Protein AF-A0A9X9F2S9-F1 (afdb_monomer_lite)

Organism: Bacillus cereus (NCBI:txid1396)

pLDDT: mean 92.27, std 9.27, range [51.81, 98.56]

Foldseek 3Di:
DPADQKDFDWADADPPDDLVRLVQVVCVVCCVSLQHDDGSCQQKDFDDWDADPVVQKIKTWIFTDDPNDTPPQQIKIFIAHPNSTTRMIHGHRDHPVVPDPPPDDD

Secondary structure (DSSP, 8-state):
----SEEEEEEPPPTT--HHHHHHHHHHHTHHHHT--S-HHHHEEEEEEEEETTTTEEEEEEEEEETTEEEEEEEEEEEE-TT--EEEEEE-----GGGS------

Radius of gyration: 13.7 Å; chains: 1; bounding box: 34×27×40 Å

InterPro domains:
  IPR011096 FTP domain [PF07504] (43-92)
  IPR050728 Extracellular Zinc Metalloprotease M4 [PTHR33794] (2-101)

Sequence (106 aa):
FQTPSYIGEEWKAPEGLDKKETVFEYLKSKKDMFKLAGNMEKHFEIVKEEKDTEAERTHVKLIEKYNGIPVYGSDQTVALDKNNNVKAFFGKVIPNLENKNIPSTA

Structure (mmCIF, N/CA/C/O backbone):
data_AF-A0A9X9F2S9-F1
#
_entry.id   AF-A0A9X9F2S9-F1
#
loop_
_atom_site.group_PDB
_atom_site.id
_atom_site.type_symbol
_atom_site.label_atom_id
_atom_site.label_alt_id
_atom_site.label_comp_id
_atom_site.label_asym_id
_atom_site.label_entity_id
_atom_site.label_seq_id
_atom_site.pdbx_PDB_ins_code
_atom_site.Cartn_x
_atom_site.Cartn_y
_atom_site.Cartn_z
_atom_site.occupancy
_atom_site.B_iso_or_equiv
_atom_site.auth_seq_id
_atom_site.auth_comp_id
_atom_site.auth_asym_id
_atom_site.auth_atom_id
_atom_site.pdbx_PDB_model_num
ATOM 1 N N . PHE A 1 1 ? -4.394 -13.255 14.840 1.00 59.22 1 PHE A N 1
ATOM 2 C CA . PHE A 1 1 ? -4.968 -12.812 13.552 1.00 59.22 1 PHE A CA 1
ATOM 3 C C . PHE A 1 1 ? -4.158 -13.461 12.441 1.00 59.22 1 PHE A C 1
ATOM 5 O O . PHE A 1 1 ? -2.964 -13.210 12.394 1.00 59.22 1 PHE A O 1
ATOM 12 N N . GLN A 1 2 ? -4.755 -14.358 11.652 1.00 76.88 2 GLN A N 1
ATOM 13 C CA . GLN A 1 2 ? -4.078 -15.078 10.562 1.00 76.88 2 GLN A CA 1
ATOM 14 C C . GLN A 1 2 ? -4.298 -14.337 9.233 1.00 76.88 2 GLN A C 1
ATOM 16 O O . GLN A 1 2 ? -5.028 -14.810 8.370 1.00 76.88 2 GLN A O 1
ATOM 21 N N . THR A 1 3 ? -3.752 -13.129 9.111 1.00 88.81 3 THR A N 1
ATOM 22 C CA . THR A 1 3 ? -3.589 -12.450 7.816 1.00 88.81 3 THR A CA 1
ATOM 23 C C . THR A 1 3 ? -2.146 -12.669 7.357 1.00 88.81 3 THR A C 1
ATOM 25 O O . THR A 1 3 ? -1.252 -12.724 8.211 1.00 88.81 3 THR A O 1
ATOM 28 N N . PRO A 1 4 ? -1.888 -12.857 6.053 1.00 91.62 4 PRO A N 1
ATOM 29 C CA . PRO A 1 4 ? -0.524 -13.029 5.575 1.00 91.62 4 PRO A CA 1
ATOM 30 C C . PRO A 1 4 ? 0.278 -11.747 5.813 1.00 91.62 4 PRO A C 1
ATOM 32 O O . PRO A 1 4 ? -0.226 -10.646 5.601 1.00 91.62 4 PRO A O 1
ATOM 35 N N . SER A 1 5 ? 1.527 -11.900 6.257 1.00 94.06 5 SER A N 1
ATOM 36 C CA . SER A 1 5 ? 2.469 -10.785 6.423 1.00 94.06 5 SER A CA 1
ATOM 37 C C . SER A 1 5 ? 3.384 -10.577 5.213 1.00 94.06 5 SER A C 1
ATOM 39 O O . SER A 1 5 ? 4.200 -9.657 5.186 1.00 94.06 5 SER A O 1
ATOM 41 N N . TYR A 1 6 ? 3.302 -11.490 4.248 1.00 96.31 6 TYR A N 1
ATOM 42 C CA . TYR A 1 6 ? 4.034 -11.462 2.996 1.00 96.31 6 TYR A CA 1
ATOM 43 C C . TYR A 1 6 ? 3.199 -12.144 1.917 1.00 96.31 6 TYR A C 1
ATOM 45 O O . TYR A 1 6 ? 2.651 -13.224 2.146 1.00 96.31 6 TYR A O 1
ATOM 53 N N . ILE A 1 7 ? 3.123 -11.518 0.748 1.00 97.56 7 ILE A N 1
ATOM 54 C CA . ILE A 1 7 ? 2.543 -12.099 -0.460 1.00 97.56 7 ILE A CA 1
ATOM 55 C C . ILE A 1 7 ? 3.498 -11.773 -1.602 1.00 97.56 7 ILE A C 1
ATOM 57 O O . ILE A 1 7 ? 3.698 -10.603 -1.914 1.00 97.56 7 ILE A O 1
ATOM 61 N N . GLY A 1 8 ? 4.100 -12.792 -2.211 1.00 96.69 8 GLY A N 1
ATOM 62 C CA . GLY A 1 8 ? 4.779 -12.659 -3.498 1.00 96.69 8 GLY A CA 1
ATOM 63 C C . GLY A 1 8 ? 3.808 -13.051 -4.603 1.00 96.69 8 GLY A C 1
ATOM 64 O O . GLY A 1 8 ? 3.295 -14.168 -4.589 1.00 96.69 8 GLY A O 1
ATOM 65 N N . GLU A 1 9 ? 3.521 -12.147 -5.534 1.00 94.69 9 GLU A N 1
ATOM 66 C CA . GLU A 1 9 ? 2.586 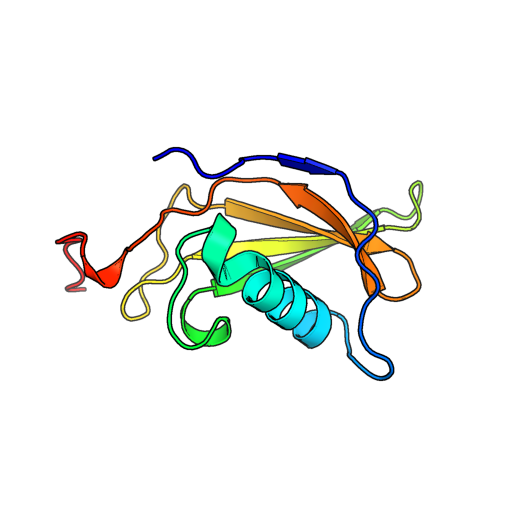-12.412 -6.631 1.00 94.69 9 GLU A CA 1
ATOM 67 C C . GLU A 1 9 ? 2.873 -11.522 -7.842 1.00 94.69 9 GLU A C 1
ATOM 69 O O . GLU A 1 9 ? 3.778 -10.698 -7.825 1.00 94.69 9 GLU A O 1
ATOM 74 N N . GLU A 1 10 ? 2.100 -11.686 -8.910 1.00 95.31 10 GLU A N 1
ATOM 75 C CA . GLU A 1 10 ? 2.057 -10.732 -10.012 1.00 95.31 10 GLU A CA 1
ATOM 76 C C . GLU A 1 10 ? 0.607 -10.339 -10.259 1.00 95.31 10 GLU A C 1
ATOM 78 O O . GLU A 1 10 ? -0.106 -10.953 -11.052 1.00 95.31 10 GLU A O 1
ATOM 83 N N . TRP A 1 11 ? 0.159 -9.318 -9.536 1.00 98.25 11 TRP A N 1
ATOM 84 C CA . TRP A 1 11 ? -1.172 -8.762 -9.713 1.00 98.25 11 TRP A CA 1
ATOM 85 C C . TRP A 1 11 ? -1.112 -7.618 -10.721 1.00 98.25 11 TRP A C 1
ATOM 87 O O . TRP A 1 11 ? -0.384 -6.639 -10.534 1.00 98.25 11 TRP A O 1
ATOM 97 N N . LYS A 1 12 ? -1.853 -7.774 -11.821 1.00 98.12 12 LYS A N 1
ATOM 98 C CA . LYS A 1 12 ? -1.899 -6.798 -12.909 1.00 98.12 12 LYS A CA 1
ATOM 99 C C . LYS A 1 12 ? -2.814 -5.642 -12.539 1.00 98.12 12 LYS A C 1
ATOM 101 O O . LYS A 1 12 ? -3.985 -5.861 -12.235 1.00 98.12 12 LYS A O 1
ATOM 106 N N . ALA A 1 13 ? -2.266 -4.433 -12.586 1.00 97.12 13 ALA A N 1
ATOM 107 C CA . ALA A 1 13 ? -3.046 -3.232 -12.356 1.00 97.12 13 ALA A CA 1
ATOM 108 C C . ALA A 1 13 ? -4.039 -3.018 -13.513 1.00 97.12 13 ALA A C 1
ATOM 110 O O . ALA A 1 13 ? -3.684 -3.271 -14.670 1.00 97.12 13 ALA A O 1
ATOM 111 N N . PRO A 1 14 ? -5.268 -2.550 -13.234 1.00 96.94 14 PRO A N 1
ATOM 112 C CA . PRO A 1 14 ? -6.139 -2.003 -14.265 1.00 96.94 14 PRO A CA 1
ATOM 113 C C . PRO A 1 14 ? -5.442 -0.883 -15.051 1.00 96.94 14 PRO A C 1
ATOM 115 O O . PRO A 1 14 ? -4.645 -0.123 -14.498 1.00 96.94 14 PRO A O 1
ATOM 118 N N . GLU A 1 15 ? -5.748 -0.773 -16.343 1.00 95.06 15 GLU A N 1
ATOM 119 C CA . GLU A 1 1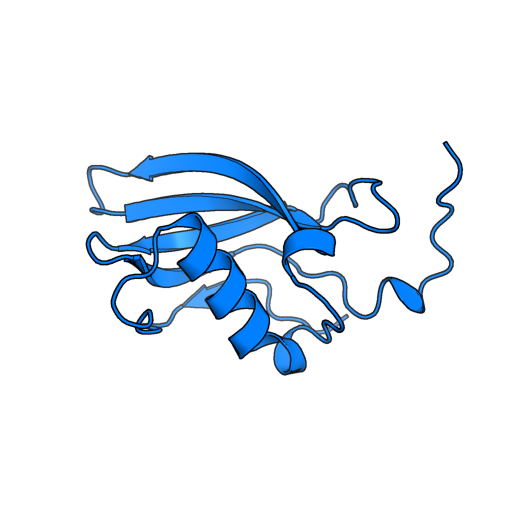5 ? -5.152 0.256 -17.195 1.00 95.06 15 GLU A CA 1
ATOM 120 C C . GLU A 1 15 ? -5.538 1.670 -16.740 1.00 95.06 15 GLU A C 1
ATOM 122 O O . GLU A 1 15 ? -6.669 1.925 -16.328 1.00 95.06 15 GLU A O 1
ATOM 127 N N . GLY A 1 16 ? -4.588 2.603 -16.851 1.00 94.44 16 GLY A N 1
ATOM 128 C CA . GLY A 1 16 ? -4.808 4.023 -16.574 1.00 94.44 16 GLY A CA 1
ATOM 129 C C . GLY A 1 16 ? -4.682 4.442 -15.108 1.00 94.44 16 GLY A C 1
ATOM 130 O O . GLY A 1 16 ? -4.725 5.641 -14.852 1.00 94.44 16 GLY A O 1
ATOM 131 N N . LEU A 1 17 ? -4.483 3.507 -14.171 1.00 97.06 17 LEU A N 1
ATOM 132 C CA . LEU A 1 17 ? -4.287 3.845 -12.759 1.00 97.06 17 LEU A CA 1
ATOM 133 C C . LEU A 1 17 ? -2.879 4.376 -12.477 1.00 97.06 17 LEU A C 1
ATOM 135 O O . LEU A 1 17 ? -1.866 3.803 -12.904 1.00 97.06 17 LEU A O 1
ATOM 139 N N . ASP A 1 18 ? -2.805 5.431 -11.671 1.00 96.25 18 ASP A N 1
ATOM 140 C CA . ASP A 1 18 ? -1.549 5.867 -11.075 1.00 96.25 18 ASP A CA 1
ATOM 141 C C . ASP A 1 18 ? -1.087 4.911 -9.953 1.00 96.25 18 ASP A C 1
ATOM 143 O O . ASP A 1 18 ? -1.753 3.932 -9.601 1.00 96.25 18 ASP A O 1
ATOM 147 N N . LYS A 1 19 ? 0.097 5.167 -9.381 1.00 95.88 19 LYS A N 1
ATOM 148 C CA . LYS A 1 19 ? 0.668 4.328 -8.311 1.00 95.88 19 LYS A CA 1
ATOM 149 C C . LYS A 1 19 ? -0.214 4.266 -7.064 1.00 95.88 19 LYS A C 1
ATOM 151 O O . LYS A 1 19 ? -0.348 3.199 -6.466 1.00 95.88 19 LYS A O 1
ATOM 156 N N . LYS A 1 20 ? -0.782 5.398 -6.649 1.00 97.25 20 LYS A N 1
ATOM 157 C CA . LYS A 1 20 ? -1.622 5.499 -5.454 1.00 97.25 20 LYS A CA 1
ATOM 158 C C . LYS A 1 20 ? -2.912 4.715 -5.676 1.00 97.25 20 LYS A C 1
ATOM 160 O O . LYS A 1 20 ? -3.265 3.874 -4.850 1.00 97.25 20 LYS A O 1
ATOM 165 N N . GLU A 1 21 ? -3.581 4.957 -6.796 1.00 97.81 21 GLU A N 1
ATOM 166 C CA . GLU A 1 21 ? -4.815 4.272 -7.191 1.00 97.81 21 GLU A CA 1
ATOM 167 C C . GLU A 1 21 ? -4.598 2.762 -7.300 1.00 97.81 21 GLU A C 1
ATOM 169 O O . GLU A 1 21 ? -5.364 1.980 -6.739 1.00 97.81 21 GLU A O 1
ATOM 174 N N . THR A 1 22 ? -3.499 2.351 -7.933 1.00 98.19 22 THR A N 1
ATOM 175 C CA . THR A 1 22 ? -3.072 0.950 -8.031 1.00 98.19 22 THR A CA 1
ATOM 176 C C . THR A 1 22 ? -2.973 0.289 -6.658 1.00 98.19 22 THR A C 1
ATOM 178 O O . THR A 1 22 ? -3.494 -0.808 -6.459 1.00 98.19 22 THR A O 1
ATOM 181 N N . VAL A 1 23 ? -2.298 0.931 -5.700 1.00 98.25 23 VAL A N 1
ATOM 182 C CA . VAL A 1 23 ? -2.096 0.375 -4.355 1.00 98.25 23 VAL A CA 1
ATOM 183 C C . VAL A 1 23 ? -3.427 0.187 -3.631 1.00 98.25 23 VAL A C 1
ATOM 185 O O . VAL A 1 23 ? -3.661 -0.873 -3.045 1.00 98.25 23 VAL A O 1
ATOM 188 N N . PHE A 1 24 ? -4.321 1.174 -3.690 1.00 98.12 24 PHE A N 1
ATOM 189 C CA . PHE A 1 24 ? -5.631 1.060 -3.051 1.00 98.12 24 PHE A CA 1
ATOM 190 C C . PHE A 1 24 ? -6.535 0.034 -3.738 1.00 98.12 24 PHE A C 1
ATOM 192 O O . PHE A 1 24 ? -7.221 -0.722 -3.043 1.00 98.12 24 PHE A O 1
ATOM 199 N N . GLU A 1 25 ? -6.512 -0.057 -5.068 1.00 98.12 25 GLU A N 1
ATOM 200 C CA . GLU A 1 25 ? -7.285 -1.067 -5.797 1.00 98.12 25 GLU A CA 1
ATOM 201 C C . GLU A 1 25 ? -6.743 -2.481 -5.535 1.00 98.12 25 GLU A C 1
ATOM 203 O O . GLU A 1 25 ? -7.525 -3.414 -5.339 1.00 98.12 25 GLU A O 1
ATOM 208 N N . TYR A 1 26 ? -5.423 -2.644 -5.404 1.00 98.12 26 TYR A N 1
ATOM 209 C CA . TYR A 1 26 ? -4.820 -3.898 -4.954 1.00 98.12 26 TYR A CA 1
ATOM 210 C C . TYR A 1 26 ? -5.322 -4.296 -3.562 1.00 98.12 26 TYR A C 1
ATOM 212 O O . TYR A 1 26 ? -5.841 -5.401 -3.395 1.00 98.12 26 TYR A O 1
ATOM 220 N N . LEU A 1 27 ? -5.241 -3.402 -2.571 1.00 97.56 27 LEU A N 1
ATOM 221 C CA . LEU A 1 27 ? -5.709 -3.673 -1.203 1.00 97.56 27 LEU A CA 1
ATOM 222 C C . LEU A 1 27 ? -7.197 -4.042 -1.172 1.00 97.56 27 LEU A C 1
ATOM 224 O O . LEU A 1 27 ? -7.593 -5.002 -0.508 1.00 97.56 27 LEU A O 1
ATOM 228 N N . LYS A 1 28 ? -8.014 -3.343 -1.964 1.00 97.50 28 LYS A N 1
ATOM 229 C CA . LYS A 1 28 ? -9.439 -3.637 -2.145 1.00 97.50 28 LYS A CA 1
ATOM 230 C C . LYS A 1 28 ? -9.669 -5.009 -2.779 1.00 97.50 28 LYS A C 1
ATOM 232 O O . LYS A 1 28 ? -10.565 -5.727 -2.341 1.00 97.50 28 LYS A O 1
ATOM 237 N N . SER A 1 29 ? -8.855 -5.409 -3.757 1.00 97.12 29 SER A N 1
ATOM 238 C CA . SER A 1 29 ? -8.924 -6.750 -4.360 1.00 97.12 29 SER A CA 1
ATOM 239 C C . SER A 1 29 ? -8.609 -7.868 -3.356 1.00 97.12 29 SER A C 1
ATOM 241 O O . SER A 1 29 ? -9.088 -8.990 -3.502 1.00 97.12 29 SER A O 1
ATOM 243 N N . LYS A 1 30 ? -7.843 -7.557 -2.301 1.00 96.56 30 LYS A N 1
ATOM 244 C CA . LYS A 1 30 ? -7.483 -8.471 -1.207 1.00 96.56 30 LYS A CA 1
ATOM 245 C C . LYS A 1 30 ? -8.348 -8.296 0.043 1.00 96.56 30 LYS A C 1
ATOM 247 O O . LYS A 1 30 ? -8.049 -8.905 1.070 1.00 96.56 30 LYS A O 1
ATOM 252 N N . LYS A 1 31 ? -9.425 -7.504 -0.017 1.00 95.19 31 LYS A N 1
ATOM 253 C CA . LYS A 1 31 ? -10.243 -7.151 1.156 1.00 95.19 31 LYS A CA 1
ATOM 254 C C . LYS A 1 31 ? -10.709 -8.369 1.958 1.00 95.19 31 LYS A C 1
ATOM 256 O O . LYS A 1 31 ? -10.634 -8.344 3.178 1.00 95.19 31 LYS A O 1
ATOM 261 N N . ASP A 1 32 ? -11.106 -9.455 1.294 1.00 94.38 32 ASP A N 1
ATOM 262 C CA . ASP A 1 32 ? -11.624 -10.646 1.975 1.00 94.38 32 ASP A CA 1
ATOM 263 C C . ASP A 1 32 ? -10.493 -11.410 2.679 1.00 94.38 32 ASP A C 1
ATOM 265 O O .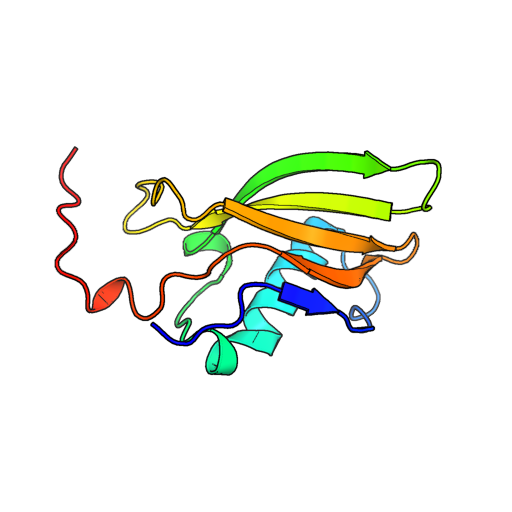 ASP A 1 32 ? -10.647 -11.872 3.810 1.00 94.38 32 ASP A O 1
ATOM 269 N N . MET A 1 33 ? -9.314 -11.465 2.049 1.00 94.75 33 MET A N 1
ATOM 270 C CA . MET A 1 33 ? -8.105 -12.065 2.618 1.00 94.75 33 MET A CA 1
ATOM 271 C C . MET A 1 33 ? -7.637 -11.309 3.866 1.00 94.75 33 MET A C 1
ATOM 273 O O . MET A 1 33 ? -7.261 -11.921 4.868 1.00 94.75 33 MET A O 1
ATOM 277 N N . PHE A 1 34 ? -7.680 -9.979 3.819 1.00 94.56 34 PHE A N 1
ATOM 278 C CA . PHE A 1 34 ? -7.265 -9.121 4.925 1.00 94.56 34 PHE A CA 1
ATOM 279 C C . PHE A 1 34 ? -8.379 -8.797 5.922 1.00 94.56 34 PHE A C 1
ATOM 281 O O . PHE A 1 34 ? -8.099 -8.221 6.971 1.00 94.56 34 PHE A O 1
ATOM 288 N N . LYS A 1 35 ? -9.617 -9.215 5.636 1.00 93.06 35 LYS A N 1
ATOM 289 C CA . LYS A 1 35 ? -10.823 -8.884 6.409 1.00 93.06 35 LYS A CA 1
ATOM 290 C C . LYS A 1 35 ? -10.965 -7.371 6.600 1.00 93.06 35 LYS A C 1
ATOM 292 O O . LYS A 1 35 ? -11.101 -6.868 7.714 1.00 93.06 35 LYS A O 1
ATOM 297 N N . LEU A 1 36 ? -10.865 -6.664 5.482 1.00 91.44 36 LEU A N 1
ATOM 298 C CA . LEU A 1 36 ? -11.066 -5.228 5.371 1.00 91.44 36 LEU A CA 1
ATOM 299 C C . LEU A 1 36 ? -12.492 -4.959 4.889 1.00 91.44 36 LEU A C 1
ATOM 301 O O . LEU A 1 36 ? -13.002 -5.646 4.003 1.00 91.44 36 LEU A O 1
ATOM 305 N N . ALA A 1 37 ? -13.115 -3.924 5.439 1.00 89.06 37 ALA A N 1
ATOM 306 C CA . ALA A 1 37 ? -14.412 -3.424 5.003 1.00 89.06 37 ALA A CA 1
ATOM 307 C C . ALA A 1 37 ? -14.285 -1.964 4.542 1.00 89.06 37 ALA A C 1
ATOM 309 O O . ALA A 1 37 ? -13.260 -1.325 4.742 1.00 89.06 37 ALA A O 1
ATOM 310 N N . GLY A 1 38 ? -15.323 -1.422 3.905 1.00 89.19 38 GLY A N 1
ATOM 311 C CA . GLY A 1 38 ? -15.380 0.007 3.588 1.00 89.19 38 GLY A CA 1
ATOM 312 C C . GLY A 1 38 ? -14.362 0.489 2.544 1.00 89.19 38 GLY A C 1
ATOM 313 O O . GLY A 1 38 ? -14.058 -0.204 1.574 1.00 89.19 38 GLY A O 1
ATOM 314 N N . ASN A 1 39 ? -13.906 1.736 2.704 1.00 91.88 39 ASN A N 1
ATOM 315 C CA . ASN A 1 39 ? -13.054 2.440 1.740 1.00 91.88 39 ASN A CA 1
ATOM 316 C C . ASN A 1 39 ? -11.573 2.345 2.144 1.00 91.88 39 ASN A C 1
ATOM 318 O O . ASN A 1 39 ? -11.194 2.851 3.200 1.00 91.88 39 ASN A O 1
ATOM 322 N N . MET A 1 40 ? -10.734 1.774 1.274 1.00 94.50 40 MET A N 1
ATOM 323 C CA . MET A 1 40 ? -9.304 1.574 1.536 1.00 94.50 40 MET A CA 1
ATOM 324 C C . MET A 1 40 ? -8.546 2.880 1.815 1.00 94.50 40 MET A C 1
ATOM 326 O O . MET A 1 40 ? -7.651 2.881 2.651 1.00 94.50 40 MET A O 1
ATOM 330 N N . GLU A 1 41 ? -8.940 4.008 1.220 1.00 93.50 41 GLU A N 1
ATOM 331 C CA . GLU A 1 41 ? -8.322 5.321 1.480 1.00 93.50 41 GLU A CA 1
ATOM 332 C C . GLU A 1 41 ? -8.623 5.868 2.882 1.00 93.50 41 GLU A C 1
ATOM 334 O O . GLU A 1 41 ? -7.904 6.723 3.397 1.00 93.50 41 GLU A O 1
ATOM 339 N N . LYS A 1 42 ? -9.694 5.385 3.522 1.00 92.00 42 LYS A N 1
ATOM 340 C CA . LYS A 1 42 ? -9.973 5.682 4.934 1.00 92.00 42 LYS A CA 1
ATOM 341 C C . LYS A 1 42 ? -9.228 4.733 5.869 1.00 92.00 42 LYS A C 1
ATOM 343 O O . LYS A 1 42 ? -8.897 5.132 6.981 1.00 92.00 42 LYS A O 1
ATOM 348 N N . HIS A 1 43 ? -8.988 3.503 5.414 1.00 92.94 43 HIS A N 1
ATOM 349 C CA . HIS A 1 43 ? -8.320 2.451 6.178 1.00 92.94 43 HIS A CA 1
ATOM 350 C C . HIS A 1 43 ? -6.801 2.541 6.150 1.00 92.94 43 HIS A C 1
ATOM 352 O O . HIS A 1 43 ? -6.176 2.080 7.094 1.00 92.94 43 HIS A O 1
ATOM 358 N N . PHE A 1 44 ? -6.205 3.113 5.109 1.00 95.81 44 PHE A N 1
ATOM 359 C CA . PHE A 1 44 ? -4.757 3.192 4.973 1.00 95.81 44 PHE A CA 1
ATOM 360 C C . PHE A 1 44 ? -4.318 4.601 4.609 1.00 95.81 44 PHE A C 1
ATOM 362 O O . PHE A 1 44 ? -5.000 5.335 3.895 1.00 95.81 44 PHE A O 1
ATOM 369 N N . GLU A 1 45 ? -3.136 4.966 5.080 1.00 96.25 45 GLU A N 1
ATOM 370 C CA . GLU A 1 45 ? -2.415 6.154 4.649 1.00 96.25 45 GLU A CA 1
ATOM 371 C C . GLU A 1 45 ? -1.120 5.750 3.971 1.00 96.25 45 GLU A C 1
ATOM 373 O O . GLU A 1 45 ? -0.377 4.940 4.516 1.00 96.25 45 GLU A O 1
ATOM 378 N N . ILE A 1 46 ? -0.830 6.338 2.810 1.00 97.44 46 ILE A N 1
ATOM 379 C CA . ILE A 1 46 ? 0.501 6.242 2.211 1.00 97.44 46 ILE A CA 1
ATOM 380 C C . ILE A 1 46 ? 1.410 7.216 2.953 1.00 97.44 46 ILE A C 1
ATOM 382 O O . ILE A 1 46 ? 1.170 8.420 2.937 1.00 97.44 46 ILE A O 1
ATOM 386 N N . VAL A 1 47 ? 2.462 6.692 3.578 1.00 97.12 47 VAL A N 1
ATOM 387 C CA . VAL A 1 47 ? 3.392 7.480 4.404 1.00 97.12 47 VAL A CA 1
ATOM 388 C C . VAL A 1 47 ? 4.721 7.748 3.709 1.00 97.12 47 VAL A C 1
ATOM 390 O O . VAL A 1 47 ? 5.424 8.695 4.057 1.00 97.12 47 VAL A O 1
ATOM 393 N N . LYS A 1 48 ? 5.101 6.913 2.736 1.00 97.38 48 LYS A N 1
ATOM 394 C CA . LYS A 1 48 ? 6.357 7.068 1.995 1.00 97.38 48 LYS A CA 1
ATOM 395 C C . LYS A 1 48 ? 6.311 6.323 0.669 1.00 97.38 48 LYS A C 1
ATOM 397 O O . LYS A 1 48 ? 5.770 5.225 0.591 1.00 97.38 48 LYS A O 1
ATOM 402 N N . GLU A 1 49 ? 6.989 6.869 -0.330 1.00 97.75 49 GLU A N 1
ATOM 403 C CA . GLU A 1 49 ? 7.389 6.134 -1.527 1.00 97.75 49 GLU A CA 1
ATOM 404 C C . GLU A 1 49 ? 8.915 6.050 -1.599 1.00 97.75 49 GLU A C 1
ATOM 406 O O . GLU A 1 49 ? 9.619 7.013 -1.292 1.00 97.75 49 GLU A O 1
ATOM 411 N N . GLU A 1 50 ? 9.435 4.893 -1.991 1.00 97.81 50 GLU A N 1
ATOM 412 C CA . GLU A 1 50 ? 10.868 4.646 -2.116 1.00 97.81 50 GLU A CA 1
ATOM 413 C C . GLU A 1 50 ? 11.145 3.890 -3.414 1.00 97.81 50 GLU A C 1
ATOM 415 O O . GLU A 1 50 ? 10.573 2.831 -3.664 1.00 97.81 50 GLU A O 1
ATOM 420 N N . LYS A 1 51 ? 11.991 4.458 -4.273 1.00 97.31 51 LYS A N 1
ATOM 421 C CA . LYS A 1 51 ? 12.349 3.844 -5.551 1.00 97.31 51 LYS A CA 1
ATOM 422 C C . LYS A 1 51 ? 13.577 2.961 -5.362 1.00 97.31 51 LYS A C 1
ATOM 424 O O . LYS A 1 51 ? 14.615 3.452 -4.931 1.00 97.31 51 LYS A O 1
ATOM 429 N N . ASP A 1 52 ? 13.458 1.700 -5.750 1.00 95.38 52 ASP A N 1
ATOM 430 C CA . ASP A 1 52 ? 14.577 0.777 -5.898 1.00 95.38 52 ASP A CA 1
ATOM 431 C C . ASP A 1 52 ? 14.946 0.726 -7.384 1.00 95.38 52 ASP A C 1
ATOM 433 O O . ASP A 1 52 ? 14.261 0.119 -8.214 1.00 95.38 52 ASP A O 1
ATOM 437 N N . THR A 1 53 ? 16.002 1.455 -7.740 1.00 94.81 53 THR A N 1
ATOM 438 C CA . THR A 1 53 ? 16.476 1.537 -9.124 1.00 94.81 53 THR A CA 1
ATOM 439 C C . THR A 1 53 ? 17.142 0.255 -9.599 1.00 94.81 53 THR A C 1
ATOM 441 O O . THR A 1 53 ? 17.142 0.015 -10.801 1.00 94.81 53 THR A O 1
ATOM 444 N N . GLU A 1 54 ? 17.699 -0.550 -8.694 1.00 95.31 54 GLU A N 1
ATOM 445 C CA . GLU A 1 54 ? 18.393 -1.792 -9.043 1.00 95.31 54 GLU A CA 1
ATOM 446 C C . GLU A 1 54 ? 17.386 -2.891 -9.393 1.00 95.31 54 GLU A C 1
ATOM 448 O O . GLU A 1 54 ? 17.533 -3.567 -10.409 1.00 95.31 54 GLU A O 1
ATOM 453 N N . ALA A 1 55 ? 16.308 -3.013 -8.613 1.00 92.88 55 ALA A N 1
ATOM 454 C CA . ALA A 1 55 ? 15.246 -3.990 -8.860 1.00 92.88 55 ALA A CA 1
ATOM 455 C C . ALA A 1 55 ? 14.148 -3.504 -9.831 1.00 92.88 55 ALA A C 1
ATOM 457 O O . ALA A 1 55 ? 13.179 -4.232 -10.075 1.00 92.88 55 ALA A O 1
ATOM 458 N N . GLU A 1 56 ? 14.256 -2.275 -10.351 1.00 96.12 56 GLU A N 1
ATOM 459 C CA . GLU A 1 56 ? 13.203 -1.578 -11.108 1.00 96.12 56 GLU A CA 1
ATOM 460 C C . GLU A 1 56 ? 11.840 -1.589 -10.379 1.00 96.12 56 GLU A C 1
ATOM 462 O O . GLU A 1 56 ? 10.785 -1.835 -10.980 1.00 96.12 56 GLU A O 1
ATOM 467 N N . ARG A 1 57 ? 11.851 -1.334 -9.061 1.00 96.94 57 ARG A N 1
ATOM 468 C CA . ARG A 1 57 ? 10.650 -1.317 -8.211 1.00 96.94 57 ARG A CA 1
ATOM 469 C C . ARG A 1 57 ? 10.377 0.049 -7.599 1.00 96.94 57 ARG A C 1
ATOM 471 O O . ARG A 1 57 ? 11.268 0.864 -7.379 1.00 96.94 57 ARG A O 1
ATOM 478 N N . THR A 1 58 ? 9.111 0.280 -7.271 1.00 98.25 58 THR A N 1
ATOM 479 C CA . THR A 1 58 ? 8.699 1.341 -6.345 1.00 98.25 58 THR A CA 1
ATOM 480 C C . THR A 1 58 ? 8.020 0.711 -5.138 1.00 98.25 58 THR A C 1
ATOM 482 O O . THR A 1 58 ? 7.046 -0.021 -5.283 1.00 98.25 58 THR A O 1
ATOM 485 N N . HIS A 1 59 ? 8.523 0.999 -3.945 1.00 98.25 59 HIS A N 1
ATOM 486 C CA . HIS A 1 59 ? 7.957 0.571 -2.674 1.00 98.25 59 HIS A CA 1
ATOM 487 C C . HIS A 1 59 ? 7.071 1.676 -2.110 1.00 98.25 59 HIS A C 1
ATOM 489 O O . HIS A 1 59 ? 7.548 2.767 -1.800 1.00 98.25 59 HIS A O 1
ATOM 495 N N . VAL A 1 60 ? 5.784 1.390 -1.955 1.00 98.50 60 VAL A N 1
ATOM 496 C CA . VAL A 1 60 ? 4.806 2.295 -1.350 1.00 98.50 60 VAL A CA 1
ATOM 497 C C . VAL A 1 60 ? 4.540 1.816 0.068 1.00 98.50 60 VAL A C 1
ATOM 499 O O . VAL A 1 60 ? 3.985 0.733 0.257 1.00 98.50 60 VAL A O 1
ATOM 502 N N . LYS A 1 61 ? 4.973 2.590 1.065 1.00 98.19 61 LYS A N 1
ATOM 503 C CA . LYS A 1 61 ? 4.771 2.290 2.486 1.00 98.19 61 LYS A CA 1
ATOM 504 C C . LYS A 1 61 ? 3.439 2.851 2.953 1.00 98.19 61 LYS A C 1
ATOM 506 O O . LYS A 1 61 ? 3.125 4.010 2.666 1.00 98.19 61 LYS A O 1
ATOM 511 N N . LEU A 1 62 ? 2.698 2.042 3.698 1.00 98.06 62 LEU A N 1
ATOM 512 C CA . LEU A 1 62 ? 1.404 2.394 4.261 1.00 98.06 62 LEU A CA 1
ATOM 513 C C . LEU A 1 62 ? 1.356 2.134 5.765 1.00 98.06 62 LEU A C 1
ATOM 515 O O . LEU A 1 62 ? 2.135 1.336 6.285 1.00 98.06 62 LEU A O 1
ATOM 519 N N . ILE A 1 63 ? 0.411 2.791 6.428 1.00 96.81 63 ILE A N 1
ATOM 520 C CA . ILE A 1 63 ? -0.013 2.484 7.795 1.00 96.81 63 ILE A CA 1
ATOM 521 C C . ILE A 1 63 ? -1.538 2.386 7.843 1.00 96.81 63 ILE A C 1
ATOM 523 O O . ILE A 1 63 ? -2.227 3.156 7.163 1.00 96.81 63 ILE A O 1
ATOM 527 N N . GLU A 1 64 ? -2.084 1.464 8.640 1.00 94.88 64 GL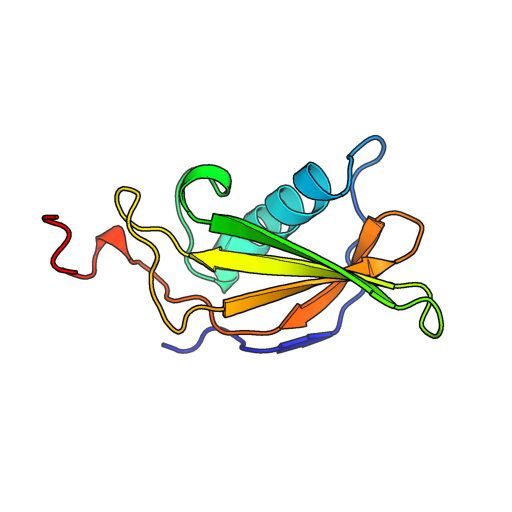U A N 1
ATOM 528 C CA . GLU A 1 64 ? -3.531 1.426 8.872 1.00 94.88 64 GLU A CA 1
ATOM 529 C C . GLU A 1 64 ? -3.983 2.620 9.716 1.00 94.88 64 GLU A C 1
ATOM 531 O O . GLU A 1 64 ? -3.285 3.086 10.618 1.00 94.88 64 GLU A O 1
ATOM 536 N N . LYS A 1 65 ? -5.203 3.083 9.456 1.00 93.00 65 LYS A N 1
ATOM 537 C CA . LYS A 1 65 ? -5.907 4.095 10.233 1.00 93.00 65 LYS A CA 1
ATOM 538 C C . LYS A 1 65 ? -7.220 3.551 10.755 1.00 93.00 65 LYS A C 1
ATOM 540 O O . LYS A 1 65 ? -7.968 2.878 10.046 1.00 93.00 65 LYS A O 1
ATOM 545 N N . TYR A 1 66 ? -7.539 3.937 11.982 1.00 89.81 66 TYR A N 1
ATOM 546 C CA . TYR A 1 66 ? -8.853 3.736 12.571 1.00 89.81 66 TYR A CA 1
ATOM 547 C C . TYR A 1 66 ? -9.333 5.048 13.185 1.00 89.81 66 TYR A C 1
ATOM 549 O O . TYR A 1 66 ? -8.643 5.636 14.012 1.00 89.81 66 TYR A O 1
ATOM 557 N N . ASN A 1 67 ? -10.487 5.551 12.735 1.00 87.19 67 ASN A N 1
ATOM 558 C CA . ASN A 1 67 ? -11.021 6.862 13.137 1.00 87.19 67 ASN A CA 1
ATOM 559 C C . ASN A 1 67 ? -10.014 8.022 12.978 1.00 87.19 67 ASN A C 1
ATOM 561 O O . ASN A 1 67 ? -9.979 8.945 13.783 1.00 87.19 67 ASN A O 1
ATOM 565 N N . GLY A 1 68 ? -9.180 7.967 11.933 1.00 87.69 68 GLY A N 1
ATOM 566 C CA . GLY A 1 68 ? -8.147 8.973 11.659 1.00 87.69 68 GLY A CA 1
ATOM 567 C C . GLY A 1 68 ? -6.857 8.811 12.469 1.00 87.69 68 GLY A C 1
ATOM 568 O O . GLY A 1 68 ? -5.894 9.519 12.193 1.00 87.69 68 GLY A O 1
ATOM 569 N N . ILE A 1 69 ? -6.804 7.864 13.409 1.00 89.69 69 ILE A N 1
ATOM 570 C CA . ILE A 1 69 ? -5.625 7.591 14.234 1.00 89.69 69 ILE A CA 1
ATOM 571 C C . ILE A 1 69 ? -4.791 6.479 13.582 1.00 89.69 69 ILE A C 1
ATOM 573 O O . ILE A 1 69 ? -5.348 5.423 13.262 1.00 89.69 69 ILE A O 1
ATOM 577 N N . PRO A 1 70 ? -3.472 6.676 13.394 1.00 92.44 70 PRO A N 1
ATOM 578 C CA . PRO A 1 70 ? -2.586 5.629 12.902 1.00 92.44 70 PRO A CA 1
ATOM 579 C C . PRO A 1 70 ? -2.507 4.448 13.872 1.00 92.44 70 PRO A C 1
ATOM 581 O O . PRO A 1 70 ? -2.294 4.611 15.075 1.00 92.44 70 PRO A O 1
ATOM 584 N N . VAL A 1 71 ? -2.626 3.236 13.344 1.00 91.94 71 VAL A N 1
ATOM 585 C CA . VAL A 1 71 ? -2.436 2.000 14.103 1.00 91.94 71 VAL A CA 1
ATOM 586 C C . VAL A 1 71 ? -0.944 1.667 14.089 1.00 91.94 71 VAL A C 1
ATOM 588 O O . VAL A 1 71 ? -0.442 1.011 13.180 1.00 91.94 71 VAL A O 1
ATOM 591 N N . TYR A 1 72 ? -0.192 2.143 15.080 1.00 88.94 72 TYR A N 1
ATOM 592 C CA . TYR A 1 72 ? 1.257 1.915 15.128 1.00 88.94 72 TYR A CA 1
ATOM 593 C C . TYR A 1 72 ? 1.626 0.423 15.158 1.00 88.94 72 TYR A C 1
ATOM 595 O O . TYR A 1 72 ? 0.973 -0.387 15.818 1.00 88.94 72 TYR A O 1
ATOM 603 N N . GLY A 1 73 ? 2.689 0.063 14.432 1.00 86.75 73 GLY A N 1
ATOM 604 C CA . GLY A 1 73 ? 3.115 -1.328 14.245 1.00 86.75 73 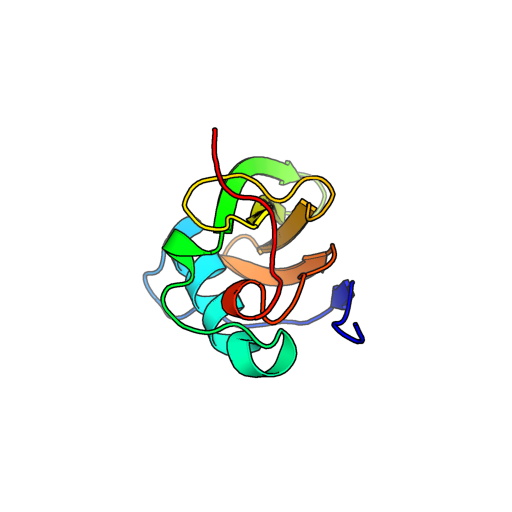GLY A CA 1
ATOM 605 C C . GLY A 1 73 ? 2.314 -2.094 13.184 1.00 86.75 73 GLY A C 1
ATOM 606 O O . GLY A 1 73 ? 2.498 -3.304 13.041 1.00 86.75 73 GLY A O 1
ATOM 607 N N . SER A 1 74 ? 1.437 -1.406 12.447 1.00 91.00 74 SER A N 1
ATOM 608 C CA . SER A 1 74 ? 0.784 -1.906 11.234 1.00 91.00 74 SER A CA 1
ATOM 609 C C . SER A 1 74 ? 1.441 -1.340 9.974 1.00 91.00 74 SER A C 1
ATOM 611 O O . SER A 1 74 ? 0.780 -0.870 9.062 1.00 91.00 74 SER A O 1
ATOM 613 N N . ASP A 1 75 ? 2.766 -1.320 9.911 1.00 93.00 75 ASP A N 1
ATOM 614 C CA . ASP A 1 75 ? 3.437 -0.877 8.694 1.00 93.00 75 ASP A CA 1
ATOM 615 C C . ASP A 1 75 ? 3.236 -1.922 7.589 1.00 93.00 75 ASP A C 1
ATOM 617 O O . ASP A 1 75 ? 3.491 -3.117 7.787 1.00 93.00 75 ASP A O 1
ATOM 621 N N . GLN A 1 76 ? 2.785 -1.475 6.419 1.00 97.06 76 GLN A N 1
ATOM 622 C CA . GLN A 1 76 ? 2.723 -2.284 5.207 1.00 97.06 76 GLN A CA 1
ATOM 623 C C . GLN A 1 76 ? 3.576 -1.683 4.101 1.00 97.06 76 GLN A C 1
ATOM 625 O O . GLN A 1 76 ? 3.911 -0.500 4.092 1.00 97.06 76 GLN A O 1
ATOM 630 N N . THR A 1 77 ? 3.954 -2.504 3.131 1.00 98.06 77 THR A N 1
ATOM 631 C CA . THR A 1 77 ? 4.621 -2.037 1.918 1.00 98.06 77 THR A CA 1
ATOM 632 C C . THR A 1 77 ? 4.106 -2.806 0.716 1.00 98.06 77 THR A C 1
ATOM 634 O O . THR A 1 77 ? 4.123 -4.035 0.710 1.00 98.06 77 THR A O 1
ATOM 637 N N . VAL A 1 78 ? 3.692 -2.083 -0.319 1.00 98.44 78 VAL A N 1
ATOM 638 C CA . VAL A 1 78 ? 3.360 -2.646 -1.630 1.00 98.44 78 VAL A CA 1
ATOM 639 C C . VAL A 1 78 ? 4.506 -2.342 -2.586 1.00 98.44 78 VAL A C 1
ATOM 641 O O . VAL A 1 78 ? 4.900 -1.188 -2.742 1.00 98.44 78 VAL A O 1
ATOM 644 N N . ALA A 1 79 ? 5.065 -3.375 -3.210 1.00 98.38 79 ALA A N 1
ATOM 645 C CA . ALA A 1 79 ? 6.111 -3.237 -4.215 1.00 98.38 79 ALA A CA 1
ATOM 646 C C . ALA A 1 79 ? 5.502 -3.291 -5.619 1.00 98.38 79 ALA A C 1
ATOM 648 O O . ALA A 1 79 ? 4.922 -4.309 -6.010 1.00 98.38 79 ALA A O 1
ATOM 649 N N . LEU A 1 80 ? 5.676 -2.211 -6.373 1.00 98.56 80 LEU A N 1
ATOM 650 C CA . LEU A 1 80 ? 5.214 -2.042 -7.745 1.00 98.56 80 LEU A CA 1
ATOM 651 C C . LEU A 1 80 ? 6.368 -2.226 -8.732 1.00 98.56 80 LEU A C 1
ATOM 653 O O . LEU A 1 80 ? 7.496 -1.831 -8.434 1.00 98.56 80 LEU A O 1
ATOM 657 N N . ASP A 1 81 ? 6.097 -2.795 -9.905 1.00 97.38 81 ASP A N 1
ATOM 658 C CA . ASP A 1 81 ? 7.009 -2.726 -11.052 1.00 97.38 81 ASP A CA 1
ATOM 659 C C . ASP A 1 81 ? 6.852 -1.408 -11.836 1.00 97.38 81 ASP A C 1
ATOM 661 O O . ASP A 1 81 ? 6.029 -0.553 -11.503 1.00 97.38 81 ASP A O 1
ATOM 665 N N . LYS A 1 82 ? 7.649 -1.234 -12.896 1.00 95.44 82 LYS A N 1
ATOM 666 C CA . LYS A 1 82 ? 7.621 -0.041 -13.764 1.00 95.44 82 LYS A CA 1
ATOM 667 C C . LYS A 1 82 ? 6.279 0.238 -14.456 1.00 95.44 82 LYS A C 1
ATOM 669 O O . LYS A 1 82 ? 6.077 1.349 -14.932 1.00 95.44 82 LYS A O 1
ATOM 674 N N . ASN A 1 83 ? 5.394 -0.754 -14.518 1.00 95.62 83 ASN A N 1
ATOM 675 C CA . ASN A 1 83 ? 4.058 -0.657 -15.101 1.00 95.62 83 ASN A CA 1
ATOM 676 C C . ASN A 1 83 ? 2.974 -0.593 -14.011 1.00 95.62 83 ASN A C 1
ATOM 678 O O . ASN A 1 83 ? 1.814 -0.874 -14.293 1.00 95.62 83 ASN A O 1
ATOM 682 N N . ASN A 1 84 ? 3.350 -0.284 -12.767 1.00 96.94 84 ASN A N 1
ATOM 683 C CA . ASN A 1 84 ? 2.485 -0.292 -11.591 1.00 96.94 84 ASN A CA 1
ATOM 684 C C . ASN A 1 84 ? 1.872 -1.665 -11.255 1.00 96.94 84 ASN A C 1
ATOM 686 O O . ASN A 1 84 ? 0.965 -1.737 -10.438 1.00 96.94 84 ASN A O 1
ATOM 690 N N . ASN A 1 85 ? 2.353 -2.792 -11.788 1.00 98.06 85 ASN A N 1
ATOM 691 C CA . ASN A 1 85 ? 1.840 -4.087 -11.321 1.00 98.06 85 ASN A CA 1
ATOM 692 C C . ASN A 1 85 ? 2.376 -4.387 -9.925 1.00 98.06 85 ASN A C 1
ATOM 694 O O . ASN A 1 85 ? 3.554 -4.151 -9.641 1.00 98.06 85 ASN A O 1
ATOM 698 N N . VAL A 1 86 ? 1.546 -4.984 -9.075 1.00 98.50 86 VAL A N 1
ATOM 699 C CA . VAL A 1 86 ? 1.978 -5.389 -7.738 1.00 98.50 86 VAL A CA 1
ATOM 700 C C . VAL A 1 86 ? 2.755 -6.688 -7.840 1.00 98.50 86 VAL A C 1
ATOM 702 O O . VAL A 1 86 ? 2.276 -7.691 -8.372 1.00 98.50 86 VAL A O 1
ATOM 705 N N . LYS A 1 87 ? 3.972 -6.655 -7.305 1.00 98.25 87 LYS A N 1
ATOM 706 C CA . LYS A 1 87 ? 4.888 -7.793 -7.269 1.00 98.25 87 LYS A CA 1
ATOM 707 C C . LYS A 1 87 ? 5.031 -8.401 -5.878 1.00 98.25 87 LYS A C 1
ATOM 709 O O . LYS A 1 87 ? 5.407 -9.563 -5.736 1.00 98.25 87 LYS A O 1
ATOM 714 N N . ALA A 1 88 ? 4.798 -7.597 -4.846 1.00 97.94 88 ALA A N 1
ATOM 715 C CA . ALA A 1 88 ? 4.776 -8.089 -3.483 1.00 97.94 88 ALA A CA 1
ATOM 716 C C . ALA A 1 88 ? 3.996 -7.170 -2.544 1.00 97.94 88 ALA A C 1
ATOM 718 O O . ALA A 1 88 ? 3.937 -5.954 -2.739 1.00 97.94 88 ALA A O 1
ATOM 719 N N . PHE A 1 89 ? 3.486 -7.775 -1.482 1.00 98.31 89 PHE A N 1
ATOM 720 C CA . PHE A 1 89 ? 2.981 -7.113 -0.292 1.00 98.31 89 PHE A CA 1
ATOM 721 C C . PHE A 1 89 ? 3.788 -7.580 0.922 1.00 98.31 89 PHE A C 1
ATOM 723 O O . PHE A 1 89 ? 4.078 -8.771 1.060 1.00 98.31 89 PHE A O 1
ATOM 730 N N . PHE A 1 90 ? 4.125 -6.649 1.808 1.00 97.19 90 PHE A N 1
ATOM 731 C CA . PHE A 1 90 ? 4.834 -6.889 3.060 1.00 97.19 90 PHE A CA 1
ATOM 732 C C . PHE A 1 90 ? 4.103 -6.220 4.214 1.00 97.19 90 PHE A C 1
ATOM 734 O O . PHE A 1 90 ? 3.498 -5.163 4.041 1.00 97.19 90 PHE A O 1
ATOM 741 N N . GLY A 1 91 ? 4.260 -6.783 5.407 1.00 95.00 91 GLY A N 1
ATOM 742 C CA . GLY A 1 91 ? 3.712 -6.217 6.631 1.00 95.00 91 GLY A CA 1
ATOM 743 C C . GLY A 1 91 ? 2.364 -6.815 6.990 1.00 95.00 91 GLY A C 1
ATOM 744 O O . GLY A 1 91 ? 1.804 -7.638 6.273 1.00 95.00 91 GLY A O 1
ATOM 745 N N . LYS A 1 92 ? 1.861 -6.463 8.167 1.00 90.69 92 LYS A N 1
ATOM 746 C CA . LYS A 1 92 ? 0.683 -7.106 8.749 1.00 90.69 92 LYS A CA 1
ATOM 747 C C . LYS A 1 92 ? -0.511 -6.175 8.660 1.00 90.69 92 LYS A C 1
ATOM 749 O O . LYS A 1 92 ? -0.423 -5.048 9.126 1.00 90.69 92 LYS A O 1
ATOM 754 N N . VAL A 1 93 ? -1.631 -6.683 8.152 1.00 93.25 93 VAL A N 1
ATOM 755 C CA . VAL A 1 93 ? -2.936 -6.020 8.278 1.00 93.25 93 VAL A CA 1
ATOM 756 C C . VAL A 1 93 ? -3.609 -6.485 9.563 1.00 93.25 93 VAL A C 1
ATOM 758 O O . VAL A 1 93 ? -3.659 -7.692 9.840 1.00 93.25 93 VAL A O 1
ATOM 761 N N . ILE A 1 94 ? -4.106 -5.551 10.361 1.00 91.88 94 ILE A N 1
ATOM 762 C CA . ILE A 1 94 ? -4.849 -5.779 11.591 1.00 91.88 94 ILE A CA 1
ATOM 763 C C . ILE A 1 94 ? -6.334 -5.889 11.217 1.00 91.88 94 ILE A C 1
ATOM 765 O O . ILE A 1 94 ? -7.022 -4.889 11.099 1.00 91.88 94 ILE A O 1
ATOM 769 N N . PRO A 1 95 ? -6.892 -7.105 11.081 1.00 91.69 95 PRO A N 1
ATOM 770 C CA . PRO A 1 95 ? -8.255 -7.261 10.581 1.00 91.69 95 PRO A CA 1
ATOM 771 C C . PRO A 1 95 ? -9.292 -6.738 11.576 1.00 91.69 95 PRO A C 1
ATOM 773 O O . PRO A 1 95 ? -9.057 -6.792 12.795 1.00 91.69 95 PRO A O 1
ATOM 776 N N . ASN A 1 96 ? -10.466 -6.381 11.052 1.00 88.75 96 ASN A N 1
ATOM 777 C CA . ASN A 1 96 ? -11.670 -6.028 11.804 1.00 88.75 96 ASN A CA 1
ATOM 778 C C . ASN A 1 96 ? -11.440 -4.936 12.868 1.00 88.75 96 ASN A C 1
ATOM 780 O O . ASN A 1 96 ? -11.817 -5.119 14.030 1.00 88.75 96 ASN A O 1
ATOM 784 N N . LEU A 1 97 ? -10.749 -3.845 12.518 1.00 87.06 97 LEU A N 1
ATOM 785 C CA . LEU A 1 97 ? -10.448 -2.744 13.449 1.00 87.06 97 LEU A CA 1
ATOM 786 C C . LEU A 1 97 ? -11.718 -2.137 14.055 1.00 87.06 97 LEU A C 1
ATOM 788 O O . LEU A 1 97 ? -11.730 -1.828 15.239 1.00 87.06 97 LEU A O 1
ATOM 792 N N . GLU A 1 98 ? -12.802 -2.070 13.289 1.00 81.00 98 GLU A N 1
ATOM 793 C CA . GLU A 1 98 ? -14.124 -1.608 13.724 1.00 81.00 98 GLU A CA 1
ATOM 794 C C . GLU A 1 98 ? -14.738 -2.447 14.849 1.00 81.00 98 GLU A C 1
ATOM 796 O O . GLU A 1 98 ? -15.532 -1.949 15.641 1.00 81.00 98 GLU A O 1
ATOM 801 N N . ASN A 1 99 ? -14.335 -3.713 14.950 1.00 82.44 99 ASN A N 1
ATOM 802 C CA . ASN A 1 99 ? -14.774 -4.629 16.000 1.00 82.44 99 ASN A CA 1
ATOM 803 C C . ASN A 1 99 ? -13.798 -4.680 17.179 1.00 82.44 99 ASN A C 1
ATOM 805 O O . ASN A 1 99 ? -14.052 -5.347 18.186 1.00 82.44 99 ASN A O 1
ATOM 809 N N . LYS A 1 100 ? -12.644 -4.025 17.055 1.00 73.31 100 LYS A N 1
ATOM 810 C CA . LYS A 1 100 ? -11.671 -3.918 18.131 1.00 73.31 100 LYS A CA 1
ATOM 811 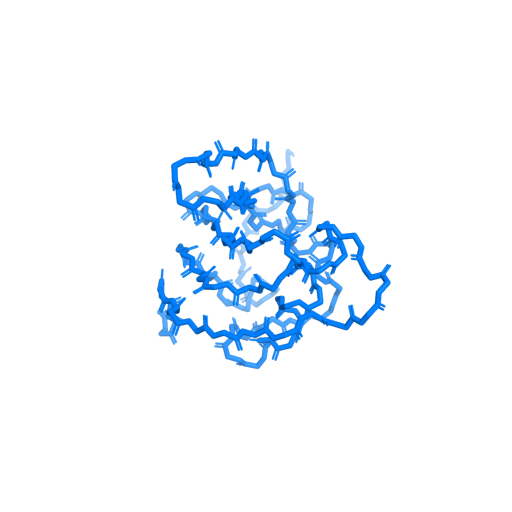C C . LYS A 1 100 ? -11.991 -2.631 18.866 1.00 73.31 100 LYS A C 1
ATOM 813 O O . LYS A 1 100 ? -11.935 -1.559 18.280 1.00 73.31 100 LYS A O 1
ATOM 818 N N . ASN A 1 101 ? -12.317 -2.741 20.152 1.00 70.50 101 ASN A N 1
ATOM 819 C CA . ASN A 1 101 ? -12.491 -1.605 21.062 1.00 70.50 101 ASN A CA 1
ATOM 820 C C . ASN A 1 101 ? -11.147 -0.878 21.276 1.00 70.50 101 ASN A C 1
ATOM 822 O O . ASN A 1 101 ? -10.596 -0.881 22.374 1.00 70.50 101 ASN A O 1
ATOM 826 N N . ILE A 1 102 ? -10.574 -0.328 20.206 1.00 70.12 102 ILE A N 1
ATOM 827 C CA . ILE A 1 102 ? -9.334 0.433 20.215 1.00 70.12 102 ILE A CA 1
ATOM 828 C C . ILE A 1 102 ? -9.694 1.817 20.753 1.00 70.12 102 ILE A C 1
ATOM 830 O O . ILE A 1 102 ? -10.527 2.500 20.141 1.00 70.12 102 ILE A O 1
ATOM 834 N N . PRO A 1 103 ? -9.102 2.237 21.885 1.00 66.31 103 PRO A N 1
ATOM 835 C CA . PRO A 1 103 ? -9.275 3.590 22.389 1.00 66.31 103 PRO A CA 1
ATOM 836 C C . PRO A 1 103 ? -8.873 4.573 21.287 1.00 66.31 103 PRO A C 1
ATOM 838 O O . PRO A 1 103 ? -7.733 4.558 20.830 1.00 66.31 103 PRO A O 1
ATOM 841 N N . SER A 1 104 ? -9.832 5.366 20.810 1.00 62.66 104 SER A N 1
ATOM 842 C CA . SER A 1 104 ? -9.652 6.281 19.672 1.00 62.66 104 SER A CA 1
ATOM 843 C C . SER A 1 104 ? -9.961 7.739 20.020 1.00 62.66 104 SER A C 1
ATOM 845 O O . SER A 1 104 ? -10.227 8.556 19.145 1.00 62.66 104 SER A O 1
ATOM 847 N N . THR A 1 105 ? -9.907 8.086 21.303 1.00 55.72 105 THR A N 1
ATOM 848 C CA . THR A 1 105 ? -9.959 9.476 21.764 1.00 55.72 105 THR A CA 1
ATOM 849 C C . THR A 1 105 ? -8.550 10.054 21.810 1.00 55.72 105 THR A C 1
ATOM 851 O O . THR A 1 105 ? -7.698 9.515 22.519 1.00 55.72 105 THR A O 1
ATOM 854 N N . ALA A 1 106 ? -8.335 11.118 21.032 1.00 51.81 106 ALA A N 1
ATOM 855 C CA . ALA A 1 106 ? -7.199 12.026 21.168 1.00 51.81 106 ALA A CA 1
ATOM 856 C C . ALA A 1 106 ? -7.315 12.872 22.444 1.00 51.81 106 ALA A C 1
ATOM 858 O O . ALA A 1 106 ? -8.467 13.128 22.870 1.00 51.81 106 ALA A O 1
#